Protein AF-A0A7I8JC79-F1 (afdb_monomer_lite)

Structure (mmCIF, N/CA/C/O backbone):
data_AF-A0A7I8JC79-F1
#
_entry.id   AF-A0A7I8JC79-F1
#
loop_
_atom_site.group_PDB
_atom_site.id
_atom_site.type_symbol
_atom_site.label_atom_id
_atom_site.label_alt_id
_atom_site.label_comp_id
_atom_site.label_asym_id
_atom_site.label_entity_id
_atom_site.label_seq_id
_atom_site.pdbx_PDB_ins_code
_atom_site.Cartn_x
_atom_site.Cartn_y
_atom_site.Cartn_z
_atom_site.occupancy
_atom_site.B_iso_or_equiv
_atom_site.auth_seq_id
_atom_site.auth_comp_id
_atom_site.auth_asym_id
_atom_site.auth_atom_id
_atom_site.pdbx_PDB_model_num
ATOM 1 N N . MET A 1 1 ? 18.335 -2.499 -32.752 1.00 65.00 1 MET A N 1
ATOM 2 C CA . MET A 1 1 ? 17.868 -3.362 -31.644 1.00 65.00 1 MET A CA 1
ATOM 3 C C . MET A 1 1 ? 18.474 -2.970 -30.297 1.00 65.00 1 MET A C 1
ATOM 5 O O . MET A 1 1 ? 17.707 -2.729 -29.376 1.00 65.00 1 MET A O 1
ATOM 9 N N . GLU A 1 2 ? 19.796 -2.812 -30.169 1.00 78.06 2 GLU A N 1
ATOM 10 C CA . GLU A 1 2 ? 20.449 -2.473 -28.883 1.00 78.06 2 GLU A CA 1
ATOM 11 C C . GLU A 1 2 ? 19.949 -1.176 -28.234 1.00 78.06 2 GLU A C 1
ATOM 13 O O . GLU A 1 2 ? 19.535 -1.189 -27.081 1.00 78.06 2 GLU A O 1
ATOM 18 N N . ARG A 1 3 ? 19.864 -0.072 -28.988 1.00 81.06 3 ARG A N 1
ATOM 19 C CA . ARG A 1 3 ? 19.396 1.226 -28.461 1.00 81.06 3 ARG A CA 1
ATOM 20 C C . ARG A 1 3 ? 17.990 1.172 -27.844 1.00 81.06 3 ARG A C 1
ATOM 22 O O . ARG A 1 3 ? 17.715 1.868 -26.868 1.00 81.06 3 ARG A O 1
ATOM 29 N N . LEU A 1 4 ? 17.100 0.357 -28.415 1.00 86.31 4 LEU A N 1
ATOM 30 C CA . LEU A 1 4 ? 15.738 0.173 -27.906 1.00 86.31 4 LEU A CA 1
ATOM 31 C C . LEU A 1 4 ? 15.744 -0.644 -26.608 1.00 86.31 4 LEU A C 1
ATOM 33 O O . LEU A 1 4 ? 15.067 -0.270 -25.655 1.00 86.31 4 LEU A O 1
ATOM 37 N N . ASN A 1 5 ? 16.558 -1.701 -26.552 1.00 88.94 5 ASN A N 1
ATOM 38 C CA . ASN A 1 5 ? 16.727 -2.527 -25.359 1.00 88.94 5 ASN A CA 1
ATOM 39 C C . ASN A 1 5 ? 17.328 -1.731 -24.191 1.00 88.94 5 ASN A C 1
ATOM 41 O O . ASN A 1 5 ? 16.823 -1.809 -23.077 1.00 88.94 5 ASN A O 1
ATOM 45 N N . SER A 1 6 ? 18.330 -0.882 -24.443 1.00 92.94 6 SER A N 1
ATOM 46 C CA . SER A 1 6 ? 18.911 -0.012 -23.410 1.00 92.94 6 SER A CA 1
ATOM 47 C C . SER A 1 6 ? 17.897 0.996 -22.857 1.00 92.94 6 SER A C 1
ATOM 49 O O . SER A 1 6 ? 17.842 1.222 -21.649 1.00 92.94 6 SER A O 1
ATOM 51 N N . LYS A 1 7 ? 17.052 1.579 -23.721 1.00 93.06 7 LYS A N 1
ATOM 52 C CA . LYS A 1 7 ? 15.974 2.484 -23.289 1.00 93.06 7 LYS A CA 1
ATOM 53 C C . LYS A 1 7 ? 14.933 1.748 -22.442 1.00 93.06 7 LYS A C 1
ATOM 55 O O . LYS A 1 7 ? 14.512 2.269 -21.411 1.00 93.06 7 LYS A O 1
ATOM 60 N N . LEU A 1 8 ? 14.545 0.546 -22.863 1.00 95.88 8 LEU A N 1
ATOM 61 C CA . LEU A 1 8 ? 13.593 -0.290 -22.137 1.00 95.88 8 LEU A CA 1
ATOM 62 C C . LEU A 1 8 ? 14.152 -0.734 -20.779 1.00 95.88 8 LEU A C 1
ATOM 64 O O . LEU A 1 8 ? 13.440 -0.688 -19.780 1.00 95.88 8 LEU A O 1
ATOM 68 N N . TYR A 1 9 ? 15.431 -1.107 -20.720 1.00 96.62 9 TYR A N 1
ATOM 69 C CA . TYR A 1 9 ? 16.120 -1.448 -19.477 1.00 96.62 9 TYR A CA 1
ATOM 70 C C . TYR A 1 9 ? 16.080 -0.285 -18.483 1.00 96.62 9 TYR A C 1
ATOM 72 O O . TYR A 1 9 ? 15.642 -0.457 -17.348 1.00 96.62 9 TYR A O 1
ATOM 80 N N . LEU A 1 10 ? 16.438 0.922 -18.932 1.00 95.94 10 LEU A N 1
ATOM 81 C CA . LEU A 1 10 ? 16.407 2.112 -18.087 1.00 95.94 10 LEU A CA 1
ATOM 82 C C . LEU A 1 10 ? 14.992 2.399 -17.553 1.00 95.94 10 LEU A C 1
ATOM 84 O O . LEU A 1 10 ? 14.822 2.680 -16.367 1.00 95.94 10 LEU A O 1
ATOM 88 N N . GLN A 1 11 ? 13.968 2.282 -18.404 1.00 97.38 11 GLN A N 1
ATOM 89 C CA . GLN A 1 11 ? 12.570 2.431 -17.987 1.00 97.38 11 GLN A CA 1
ATOM 90 C C . GLN A 1 11 ? 12.157 1.375 -16.957 1.00 97.38 11 GLN A C 1
ATOM 92 O O . GLN A 1 11 ? 11.553 1.724 -15.943 1.00 97.38 11 GLN A O 1
ATOM 97 N N . ASN A 1 12 ? 12.526 0.111 -17.167 1.00 97.69 12 ASN A N 1
ATOM 98 C CA . ASN A 1 12 ? 12.259 -0.958 -16.207 1.00 97.69 12 ASN A CA 1
ATOM 99 C C . ASN A 1 12 ? 12.928 -0.691 -14.854 1.00 97.69 12 ASN A C 1
ATOM 101 O O . ASN A 1 12 ? 12.282 -0.863 -13.823 1.00 97.69 12 ASN A O 1
ATOM 105 N N . CYS A 1 13 ? 14.166 -0.187 -14.829 1.00 97.31 13 CYS A N 1
ATOM 106 C CA . CYS A 1 13 ? 14.825 0.204 -13.581 1.00 97.31 13 CYS A CA 1
ATOM 107 C C . CYS A 1 13 ? 14.039 1.287 -12.825 1.00 97.31 13 CYS A C 1
ATOM 109 O O . CYS A 1 13 ? 13.850 1.177 -11.611 1.00 97.31 13 CYS A O 1
ATOM 111 N N . TYR A 1 14 ? 13.539 2.311 -13.524 1.00 98.19 14 TYR A N 1
ATOM 112 C CA . TYR A 1 14 ? 12.707 3.344 -12.899 1.00 98.19 14 TYR A CA 1
ATOM 113 C C . TYR A 1 14 ? 11.389 2.782 -12.360 1.00 98.19 14 TYR A C 1
ATOM 115 O O . TYR A 1 14 ? 11.022 3.077 -11.222 1.00 98.19 14 TYR A O 1
ATOM 123 N N . ILE A 1 15 ? 10.712 1.932 -13.137 1.00 98.38 15 ILE A N 1
ATOM 124 C CA . ILE A 1 15 ? 9.467 1.271 -12.726 1.00 98.38 15 ILE A CA 1
ATOM 125 C C . ILE A 1 15 ? 9.699 0.410 -11.480 1.00 98.38 15 ILE A C 1
ATOM 127 O O . ILE A 1 15 ? 8.912 0.461 -10.538 1.00 98.38 15 ILE A O 1
ATOM 131 N N . MET A 1 16 ? 10.793 -0.354 -11.431 1.00 98.38 16 MET A N 1
ATOM 132 C CA . MET A 1 16 ? 11.136 -1.180 -10.271 1.00 98.38 16 MET A CA 1
ATOM 133 C C . MET A 1 16 ? 11.369 -0.342 -9.013 1.00 98.38 16 MET A C 1
ATOM 135 O O . MET A 1 16 ? 10.823 -0.666 -7.956 1.00 98.38 16 MET A O 1
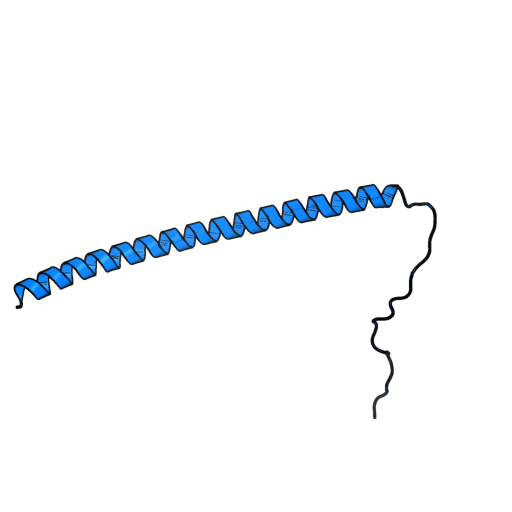ATOM 139 N N . LYS A 1 17 ? 12.121 0.757 -9.129 1.00 98.00 17 LYS A N 1
ATOM 140 C CA . LYS A 1 17 ? 12.375 1.669 -8.007 1.00 98.00 17 LYS A CA 1
ATOM 141 C C . LYS A 1 17 ? 11.077 2.273 -7.470 1.00 98.00 17 LYS A C 1
ATOM 143 O O . LYS A 1 17 ? 10.869 2.345 -6.259 1.00 98.00 17 LYS A O 1
ATOM 148 N N . GLU A 1 18 ? 10.187 2.677 -8.369 1.00 98.38 18 GLU A N 1
ATOM 149 C CA . GLU A 1 18 ? 8.900 3.251 -7.990 1.00 98.38 18 GLU A CA 1
ATOM 150 C C . GLU A 1 18 ? 7.965 2.207 -7.365 1.00 98.38 18 GLU A C 1
ATOM 152 O O . GLU A 1 18 ? 7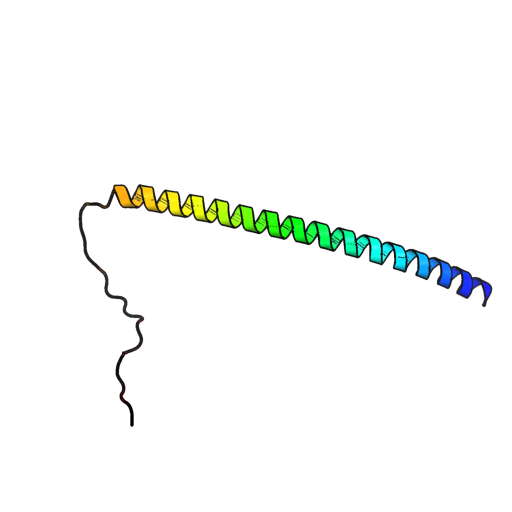.331 2.475 -6.343 1.00 98.38 18 GLU A O 1
ATOM 157 N N . ASN A 1 19 ? 7.948 0.980 -7.891 1.00 98.38 19 ASN A N 1
ATOM 158 C CA . ASN A 1 19 ? 7.211 -0.135 -7.300 1.00 98.38 19 ASN A CA 1
ATOM 159 C C . ASN A 1 19 ? 7.663 -0.429 -5.866 1.00 98.38 19 ASN A C 1
ATOM 161 O O . ASN A 1 19 ? 6.827 -0.658 -4.991 1.00 98.38 19 ASN A O 1
ATOM 165 N N . GLU A 1 20 ? 8.967 -0.400 -5.593 1.00 98.31 20 GLU A N 1
ATOM 166 C CA . GLU A 1 20 ? 9.483 -0.580 -4.235 1.00 98.31 20 GLU A CA 1
ATOM 167 C C . GLU A 1 20 ? 9.011 0.548 -3.303 1.00 98.31 20 GLU A C 1
ATOM 169 O O . GLU A 1 20 ? 8.539 0.299 -2.189 1.00 98.31 20 GLU A O 1
ATOM 174 N N . ARG A 1 21 ? 9.059 1.798 -3.781 1.00 98.44 21 ARG A N 1
ATOM 175 C CA . ARG A 1 21 ? 8.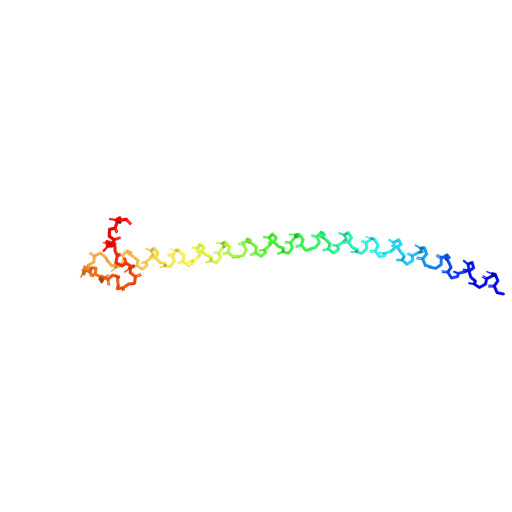565 2.969 -3.046 1.00 98.44 21 ARG A CA 1
ATOM 176 C C . ARG A 1 21 ? 7.074 2.845 -2.715 1.00 98.44 21 ARG A C 1
ATOM 178 O O . ARG A 1 21 ? 6.658 3.198 -1.610 1.00 98.44 21 ARG A O 1
ATOM 185 N N . LEU A 1 22 ? 6.267 2.361 -3.658 1.00 98.62 22 LEU A N 1
ATOM 186 C CA . LEU A 1 22 ? 4.831 2.139 -3.472 1.00 98.62 22 LEU A CA 1
ATOM 187 C C . LEU A 1 22 ? 4.554 1.011 -2.473 1.00 98.62 22 LEU A C 1
ATOM 189 O O . LEU A 1 22 ? 3.724 1.194 -1.586 1.00 98.62 22 LEU A O 1
ATOM 193 N N . ARG A 1 23 ? 5.295 -0.105 -2.542 1.00 98.56 23 ARG A N 1
ATOM 194 C CA . ARG A 1 23 ? 5.175 -1.220 -1.583 1.00 98.56 23 ARG A CA 1
ATOM 195 C C . ARG A 1 23 ? 5.426 -0.769 -0.145 1.00 98.56 23 ARG A C 1
ATOM 197 O O . ARG A 1 23 ? 4.657 -1.131 0.740 1.00 98.56 23 ARG A O 1
ATOM 204 N N . LYS A 1 24 ? 6.442 0.071 0.085 1.00 98.25 24 LYS A N 1
ATOM 205 C CA . LYS A 1 24 ? 6.733 0.631 1.419 1.00 98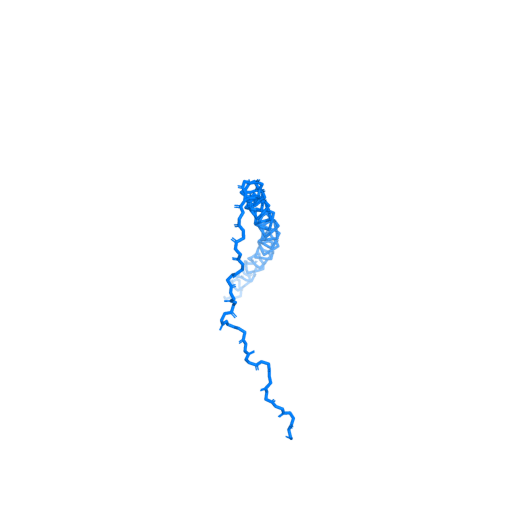.25 24 LYS A CA 1
ATOM 206 C C . LYS A 1 24 ? 5.587 1.498 1.944 1.00 98.25 24 LYS A C 1
ATOM 208 O O . LYS A 1 24 ? 5.178 1.337 3.089 1.00 98.25 24 LYS A O 1
ATOM 213 N N . LYS A 1 25 ? 5.025 2.375 1.101 1.00 98.06 25 LYS A N 1
ATOM 214 C CA . LYS A 1 25 ? 3.867 3.202 1.486 1.00 98.06 25 LYS A CA 1
ATOM 215 C C . LYS A 1 25 ? 2.627 2.359 1.782 1.00 98.06 25 LYS A C 1
ATOM 217 O O . LYS A 1 25 ? 1.956 2.611 2.774 1.00 98.06 25 LYS A O 1
ATOM 222 N N . ALA A 1 26 ? 2.344 1.354 0.955 1.00 98.00 26 ALA A N 1
ATOM 223 C CA . ALA A 1 26 ? 1.214 0.455 1.166 1.00 98.00 26 ALA A CA 1
ATOM 224 C C . ALA A 1 26 ? 1.349 -0.341 2.474 1.00 98.00 26 ALA A C 1
ATOM 226 O O . ALA A 1 26 ? 0.365 -0.500 3.190 1.00 98.00 26 ALA A O 1
ATOM 227 N N . ALA A 1 27 ? 2.560 -0.797 2.811 1.00 98.12 27 ALA A N 1
ATOM 228 C CA . ALA A 1 27 ? 2.820 -1.494 4.068 1.00 98.12 27 ALA A CA 1
ATOM 229 C C . ALA A 1 27 ? 2.539 -0.606 5.291 1.00 98.12 27 ALA A C 1
ATOM 231 O O . ALA A 1 27 ? 1.841 -1.041 6.204 1.00 98.12 27 ALA A O 1
ATOM 232 N N . LEU A 1 28 ? 3.019 0.642 5.275 1.00 98.06 28 LEU A N 1
ATOM 233 C CA . LEU A 1 28 ? 2.786 1.604 6.356 1.00 98.06 28 LEU A CA 1
ATOM 234 C C . LEU A 1 28 ? 1.295 1.938 6.505 1.00 98.06 28 LEU A C 1
ATOM 236 O O . LEU A 1 28 ? 0.748 1.822 7.596 1.00 98.06 28 LEU A O 1
ATOM 240 N N . LEU A 1 29 ? 0.611 2.238 5.397 1.00 98.12 29 LEU A N 1
ATOM 241 C CA . LEU A 1 29 ? -0.832 2.497 5.413 1.00 98.12 29 LEU A CA 1
ATOM 242 C C . LEU A 1 29 ? -1.627 1.297 5.935 1.00 98.12 29 LEU A C 1
ATOM 244 O O . LEU A 1 29 ? -2.577 1.470 6.689 1.00 98.12 29 LEU A O 1
ATOM 248 N N . ASN A 1 30 ? -1.250 0.073 5.557 1.00 98.00 30 ASN A N 1
ATOM 249 C CA . ASN A 1 30 ? -1.915 -1.134 6.042 1.00 98.00 30 ASN A CA 1
ATOM 250 C C . ASN A 1 30 ? -1.701 -1.336 7.552 1.00 98.00 30 ASN A C 1
ATOM 252 O O . ASN A 1 30 ? -2.630 -1.734 8.250 1.00 98.00 30 ASN A O 1
ATOM 256 N N . GLN A 1 31 ? -0.506 -1.033 8.064 1.00 98.25 31 GLN A N 1
ATOM 257 C CA . GLN A 1 31 ? -0.220 -1.075 9.499 1.00 98.25 31 GLN A CA 1
ATOM 258 C C . GLN A 1 31 ? -1.095 -0.080 10.272 1.00 98.25 31 GLN A C 1
ATOM 260 O O . GLN A 1 31 ? -1.715 -0.454 11.268 1.00 98.25 31 GLN A O 1
ATOM 265 N N . GLU A 1 32 ? -1.192 1.161 9.793 1.00 97.81 32 GLU A N 1
ATOM 266 C CA . GLU A 1 32 ? -2.056 2.186 10.388 1.00 97.81 32 GLU A CA 1
ATOM 267 C C . GLU A 1 32 ? -3.528 1.759 10.359 1.00 97.81 32 GLU A C 1
ATOM 269 O O . GLU A 1 32 ? -4.220 1.835 11.374 1.00 97.81 32 GLU A O 1
ATOM 274 N N . ASN A 1 33 ? -3.998 1.221 9.231 1.00 97.56 33 ASN A N 1
ATOM 275 C CA . ASN A 1 33 ? -5.376 0.751 9.098 1.00 97.56 33 ASN A CA 1
ATOM 276 C C . ASN A 1 33 ? -5.693 -0.398 10.068 1.00 97.56 33 ASN A C 1
ATOM 278 O O . ASN A 1 33 ? -6.765 -0.430 10.670 1.00 97.56 33 ASN A O 1
ATOM 282 N N . GLN A 1 34 ? -4.758 -1.334 10.257 1.00 98.06 34 GLN A N 1
ATOM 283 C CA . GLN A 1 34 ? -4.914 -2.420 11.227 1.00 98.06 34 GLN A CA 1
ATOM 284 C C . GLN A 1 34 ? -4.964 -1.904 12.669 1.00 98.06 34 GLN A C 1
ATOM 286 O O . GLN A 1 34 ? -5.791 -2.377 13.452 1.00 98.06 34 GLN A O 1
ATOM 291 N N . ALA A 1 35 ? -4.124 -0.924 13.016 1.00 96.88 35 ALA A N 1
ATOM 292 C CA . ALA A 1 35 ? -4.131 -0.303 14.337 1.00 96.88 35 ALA A CA 1
ATOM 293 C C . ALA A 1 35 ? -5.467 0.404 14.617 1.00 96.88 35 ALA A C 1
ATOM 295 O O . ALA A 1 35 ? -6.105 0.132 15.636 1.00 96.88 35 ALA A O 1
ATOM 296 N N . LEU A 1 36 ? -5.940 1.224 13.673 1.00 97.75 36 LEU A N 1
ATOM 297 C CA . LEU A 1 36 ? -7.228 1.916 13.770 1.00 97.75 36 LEU A CA 1
ATOM 298 C C . LEU A 1 36 ? -8.399 0.933 13.878 1.00 97.75 36 LEU A C 1
ATOM 300 O O . LEU A 1 36 ? -9.286 1.104 14.714 1.00 97.75 36 LEU A O 1
ATOM 304 N N . LEU A 1 37 ? -8.396 -0.135 13.075 1.00 97.19 37 LEU A N 1
ATOM 305 C CA . LEU A 1 37 ? -9.441 -1.154 13.124 1.00 97.19 37 LEU A CA 1
ATOM 306 C C . LEU A 1 37 ? -9.464 -1.886 14.473 1.00 97.19 37 LEU A C 1
ATOM 308 O O . LEU A 1 37 ? -10.541 -2.168 15.001 1.00 97.19 37 LEU A O 1
ATOM 312 N N . SER A 1 38 ? -8.293 -2.198 15.033 1.00 95.81 38 SER A N 1
ATOM 313 C CA . SER A 1 38 ? -8.172 -2.801 16.364 1.00 95.81 38 SER A CA 1
ATOM 314 C C . SER A 1 38 ? -8.734 -1.878 17.447 1.00 95.81 38 SER A C 1
ATOM 316 O O . SER A 1 38 ? -9.543 -2.302 18.275 1.00 95.81 38 SER A O 1
ATOM 318 N N . GLU A 1 39 ? -8.386 -0.592 17.390 1.00 96.00 39 GLU A N 1
ATOM 319 C CA . GLU A 1 39 ? -8.880 0.414 18.326 1.00 96.00 39 GLU A CA 1
ATOM 320 C C . GLU A 1 39 ? -10.407 0.559 18.256 1.00 96.00 39 GLU A C 1
ATOM 322 O O . GLU A 1 39 ? -11.083 0.550 19.288 1.00 96.00 39 GLU A O 1
ATOM 327 N N . LEU A 1 40 ? -10.974 0.631 17.049 1.00 95.81 40 LEU A N 1
ATOM 328 C CA . LEU A 1 40 ? -12.422 0.707 16.854 1.00 95.81 40 LEU A CA 1
ATOM 329 C C . LEU A 1 40 ? -13.138 -0.533 17.395 1.00 95.81 40 LEU A C 1
ATOM 331 O O . LEU A 1 40 ? -14.134 -0.401 18.108 1.00 95.81 40 LEU A O 1
ATOM 335 N N . LYS A 1 41 ? -12.614 -1.734 17.121 1.00 94.44 41 LYS A N 1
ATOM 336 C CA . LYS A 1 41 ? -13.158 -2.987 17.668 1.00 94.44 41 LYS A CA 1
ATOM 337 C C . LYS A 1 41 ? -13.122 -2.995 19.195 1.00 94.44 41 LYS A C 1
ATOM 339 O O . LYS A 1 41 ? -14.108 -3.372 19.824 1.00 94.44 41 LYS A O 1
ATOM 344 N N . GLN A 1 42 ? -12.026 -2.536 19.800 1.00 94.12 42 GLN A N 1
ATOM 345 C CA . GLN A 1 42 ? -11.907 -2.439 21.253 1.00 94.12 42 GLN A CA 1
ATOM 346 C C . GLN A 1 42 ? -12.913 -1.437 21.839 1.00 94.12 42 GLN A C 1
ATOM 348 O O . GLN A 1 42 ? -13.553 -1.729 22.850 1.00 94.12 42 GLN A O 1
ATOM 353 N N . ARG A 1 43 ? -13.065 -0.259 21.221 1.00 93.38 43 ARG A N 1
ATOM 354 C CA . ARG A 1 43 ? -14.028 0.769 21.645 1.00 93.38 43 ARG A CA 1
ATOM 355 C C . ARG A 1 43 ? -15.467 0.255 21.555 1.00 93.38 43 ARG A C 1
ATOM 357 O O . ARG A 1 43 ? -16.228 0.446 22.500 1.00 93.38 43 ARG A O 1
ATOM 364 N N . LEU A 1 44 ? -15.812 -0.452 20.478 1.00 91.06 44 LEU A N 1
ATOM 365 C CA . LEU A 1 44 ? -17.132 -1.061 20.313 1.00 91.06 44 LEU A CA 1
ATOM 366 C C . LEU A 1 44 ? -17.392 -2.159 21.354 1.00 91.06 44 LEU A C 1
ATOM 368 O O . LEU A 1 44 ? -18.445 -2.157 21.985 1.00 91.06 44 LEU A O 1
ATOM 372 N N . GLY A 1 45 ? -16.422 -3.046 21.597 1.00 88.69 45 GLY A N 1
ATOM 373 C CA . GLY A 1 45 ? -16.542 -4.080 22.629 1.00 88.69 45 GLY A CA 1
ATOM 374 C C . GLY A 1 45 ? -16.723 -3.495 24.036 1.00 88.69 45 GLY A C 1
ATOM 375 O O . GLY A 1 45 ? -17.559 -3.968 24.803 1.00 88.69 45 GLY A O 1
ATOM 376 N N . LYS A 1 46 ? -16.003 -2.413 24.367 1.00 85.75 46 LYS A N 1
ATOM 377 C CA . LYS A 1 46 ? -16.182 -1.683 25.636 1.00 85.75 46 LYS A CA 1
ATOM 378 C C . LYS A 1 46 ? -17.576 -1.062 25.755 1.00 85.75 46 LYS A C 1
ATOM 380 O O . LYS A 1 46 ? -18.184 -1.172 26.816 1.00 85.75 46 LYS A O 1
ATOM 385 N N . ALA A 1 47 ? -18.095 -0.457 24.686 1.00 81.25 47 ALA A N 1
ATOM 386 C CA . ALA A 1 47 ? -19.449 0.098 24.673 1.00 81.25 47 ALA A CA 1
ATOM 387 C C . ALA A 1 47 ? -20.515 -0.992 24.900 1.00 81.25 47 ALA A C 1
ATOM 389 O O . ALA A 1 47 ? -21.416 -0.817 25.719 1.00 81.25 47 ALA A O 1
ATOM 390 N N . GLN A 1 48 ? -20.363 -2.158 24.260 1.00 76.44 48 GLN A N 1
ATOM 391 C CA . GLN A 1 48 ? -21.251 -3.308 24.464 1.00 76.44 48 GLN A CA 1
ATOM 392 C C . GLN A 1 48 ? -21.186 -3.849 25.904 1.00 76.44 48 GLN A C 1
ATOM 394 O O . GLN A 1 48 ? -22.223 -4.126 26.508 1.00 76.44 48 GLN A O 1
ATOM 399 N N . ALA A 1 49 ? -19.990 -3.938 26.493 1.00 72.94 49 ALA A N 1
ATOM 400 C CA . ALA A 1 49 ? -19.819 -4.358 27.886 1.00 72.94 49 ALA A CA 1
ATOM 401 C C . ALA A 1 49 ? -20.442 -3.365 28.889 1.00 72.94 49 ALA A C 1
ATOM 403 O O . ALA A 1 49 ? -21.006 -3.777 29.901 1.00 72.94 49 ALA A O 1
ATOM 404 N N . GLN A 1 50 ? -20.401 -2.060 28.603 1.00 68.1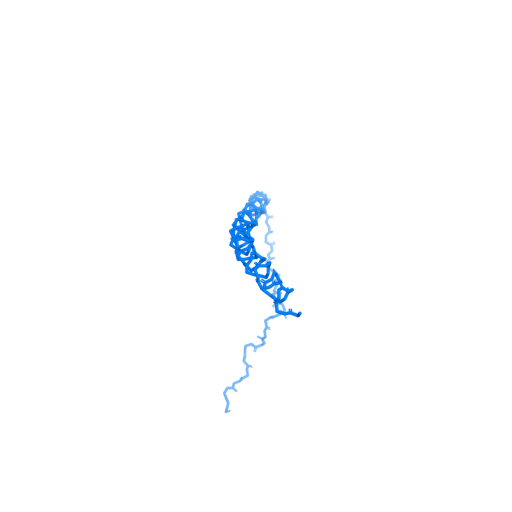2 50 GLN A N 1
ATOM 405 C CA . GLN A 1 50 ? -21.044 -1.026 29.428 1.00 68.12 50 GLN A CA 1
ATOM 406 C C . GLN A 1 50 ? -22.583 -1.078 29.346 1.00 68.12 50 GLN A C 1
ATOM 408 O O . GLN A 1 50 ? -23.262 -0.864 30.355 1.00 68.12 50 GLN A O 1
ATOM 413 N N . GLN A 1 51 ? -23.149 -1.438 28.188 1.00 60.72 51 GLN A N 1
ATOM 414 C CA . GLN A 1 51 ? -24.586 -1.719 28.057 1.00 60.72 51 GLN A CA 1
ATOM 415 C C . GLN A 1 51 ? -25.008 -2.965 28.857 1.00 60.72 51 GLN A C 1
ATOM 417 O O . GLN A 1 51 ? -26.051 -2.957 29.508 1.00 60.72 51 GLN A O 1
ATOM 422 N N . ALA A 1 52 ? -24.187 -4.019 28.874 1.00 59.25 52 ALA A N 1
ATOM 423 C CA . ALA A 1 52 ? -24.460 -5.209 29.683 1.00 59.25 52 ALA A CA 1
ATOM 424 C C . ALA A 1 52 ? -24.384 -4.918 31.194 1.00 59.25 52 ALA A C 1
ATOM 426 O O . ALA A 1 52 ? -25.190 -5.437 31.965 1.00 59.25 52 ALA A O 1
ATOM 427 N N . HIS A 1 53 ? -23.462 -4.050 31.627 1.00 55.47 53 HIS A N 1
ATOM 428 C CA . HIS A 1 53 ? -23.313 -3.727 33.046 1.00 55.47 53 HIS A CA 1
ATOM 429 C C . HIS A 1 53 ? -24.471 -2.875 33.594 1.00 55.47 53 HIS A C 1
ATOM 431 O O . HIS A 1 53 ? -24.877 -3.083 34.735 1.00 55.47 53 HIS A O 1
ATOM 437 N N . THR A 1 54 ? -25.042 -1.979 32.777 1.00 55.22 54 THR A N 1
ATOM 438 C CA . THR A 1 54 ? -26.245 -1.196 33.129 1.00 55.22 54 THR A CA 1
ATOM 439 C C . THR A 1 54 ? -27.527 -2.035 33.096 1.00 55.22 54 THR A C 1
ATOM 441 O O . THR A 1 54 ? -28.413 -1.822 33.920 1.00 55.22 54 THR A O 1
ATOM 444 N N . ALA A 1 55 ? -27.611 -3.046 32.224 1.00 50.75 55 ALA A N 1
ATOM 445 C CA . ALA A 1 55 ? -28.695 -4.030 32.254 1.00 50.75 55 ALA A CA 1
ATOM 446 C C . ALA A 1 55 ? -28.627 -4.951 33.492 1.00 50.75 55 ALA A C 1
ATOM 448 O O . ALA A 1 55 ? -29.665 -5.280 34.065 1.00 50.75 55 ALA A O 1
ATOM 449 N N . ALA A 1 56 ? -27.422 -5.312 33.953 1.00 49.19 56 ALA A N 1
ATOM 450 C CA . ALA A 1 56 ? -27.218 -6.177 35.119 1.00 49.19 56 ALA A CA 1
ATOM 451 C C . ALA A 1 56 ? -27.569 -5.514 36.468 1.00 49.19 56 ALA A C 1
ATOM 453 O O . ALA A 1 56 ? -27.917 -6.208 37.423 1.00 49.19 56 ALA A O 1
ATOM 454 N N . THR A 1 57 ? -27.523 -4.180 36.575 1.00 46.81 57 THR A N 1
ATOM 455 C CA . THR A 1 57 ? -27.944 -3.476 37.804 1.00 46.81 57 THR A CA 1
ATOM 456 C C . THR A 1 57 ? -29.467 -3.500 37.994 1.00 46.81 57 THR A C 1
ATOM 458 O O . THR A 1 57 ? -29.941 -3.451 39.126 1.00 46.81 57 THR A O 1
ATOM 461 N N . ASN A 1 58 ? -30.242 -3.680 36.917 1.00 50.09 58 ASN A N 1
ATOM 462 C CA . ASN A 1 58 ? -31.705 -3.792 36.982 1.00 50.09 58 ASN A CA 1
ATOM 463 C C . ASN A 1 58 ? -32.205 -5.236 37.189 1.00 50.09 58 ASN A C 1
ATOM 465 O O . ASN A 1 58 ? -33.404 -5.449 37.352 1.00 50.09 58 ASN A O 1
ATOM 469 N N . SER A 1 59 ? -31.310 -6.230 37.227 1.00 46.69 59 SER A N 1
ATOM 470 C CA . SER A 1 59 ? -31.642 -7.655 37.375 1.00 46.69 59 SER A CA 1
ATOM 471 C C . SER A 1 59 ? -31.208 -8.247 38.723 1.00 46.69 59 SER A C 1
ATOM 473 O O . SER A 1 59 ? -30.917 -9.436 38.818 1.00 46.69 59 SER A O 1
ATOM 475 N N . ALA A 1 60 ? -31.179 -7.445 39.792 1.00 44.72 60 ALA A N 1
ATOM 476 C CA . ALA A 1 60 ? -31.022 -7.943 41.166 1.00 44.72 60 ALA A CA 1
ATOM 477 C C . ALA A 1 60 ? -32.337 -8.494 41.764 1.00 44.72 60 ALA A C 1
ATOM 479 O O . ALA A 1 60 ? -32.427 -8.731 42.967 1.00 44.72 60 ALA A O 1
ATOM 480 N N . THR A 1 61 ? -33.366 -8.729 40.940 1.00 51.78 61 THR A N 1
ATOM 481 C CA . THR A 1 61 ? -34.545 -9.505 41.338 1.00 51.78 61 THR A CA 1
ATOM 482 C C . THR A 1 61 ? -34.796 -10.664 40.364 1.00 51.78 61 THR A C 1
ATOM 484 O O . THR A 1 61 ? -35.343 -10.487 39.283 1.00 51.78 61 THR A O 1
ATOM 487 N N . ARG A 1 62 ? -34.474 -11.870 40.863 1.00 44.34 62 ARG A N 1
ATOM 488 C CA . ARG A 1 62 ? -34.987 -13.214 40.504 1.00 44.34 62 ARG A CA 1
ATOM 489 C C . ARG A 1 62 ? -34.174 -14.056 39.494 1.00 44.34 62 ARG A C 1
ATOM 491 O O . ARG A 1 62 ? -34.226 -13.874 38.287 1.00 44.34 62 ARG A O 1
ATOM 498 N N . SER A 1 63 ? -33.485 -15.042 40.079 1.00 42.62 63 SER A N 1
ATOM 499 C CA . SER A 1 63 ? -32.918 -16.310 39.562 1.00 42.62 63 SER A CA 1
ATOM 500 C C . SER A 1 63 ? -33.957 -17.196 38.815 1.00 42.62 63 SER A C 1
ATOM 502 O O . SER A 1 63 ? -35.138 -16.852 38.896 1.00 42.62 63 SER A O 1
ATOM 504 N N . PRO A 1 64 ? -33.622 -18.370 38.203 1.00 56.09 64 PRO A N 1
ATOM 505 C CA . PRO A 1 64 ? -32.391 -19.178 38.305 1.00 56.09 64 PRO A CA 1
ATOM 506 C C . PRO A 1 64 ? -31.811 -19.730 36.973 1.00 56.09 64 PRO A C 1
ATOM 508 O O . PRO A 1 64 ? -32.301 -19.468 35.881 1.00 56.09 64 PRO A O 1
ATOM 511 N N . ALA A 1 65 ? -30.709 -20.475 37.102 1.00 56.34 65 ALA A N 1
ATOM 512 C CA . ALA A 1 65 ? -29.895 -21.060 36.040 1.00 56.34 65 ALA A CA 1
ATOM 513 C C . ALA A 1 65 ? -30.660 -22.002 35.091 1.00 56.34 65 ALA A C 1
ATOM 515 O O . ALA A 1 65 ? -31.380 -22.898 35.531 1.00 56.34 65 ALA A O 1
ATOM 516 N N . ILE A 1 66 ? -30.419 -21.835 33.790 1.00 58.00 66 ILE A N 1
ATOM 517 C CA . ILE A 1 66 ? -30.798 -22.783 32.736 1.00 58.00 66 ILE A CA 1
ATOM 518 C C . ILE A 1 66 ? -29.610 -23.747 32.558 1.00 58.00 66 ILE A C 1
ATOM 520 O O . ILE A 1 66 ? -28.501 -23.261 32.325 1.00 58.00 66 ILE A O 1
ATOM 524 N N . PRO A 1 67 ? -29.781 -25.077 32.690 1.00 62.84 67 PRO A N 1
ATOM 525 C CA . PRO A 1 67 ? -28.692 -26.028 32.471 1.00 62.84 67 PRO A CA 1
ATOM 526 C C . PRO A 1 67 ? -28.248 -26.043 31.001 1.00 62.84 67 PRO A C 1
ATOM 528 O O . PRO A 1 67 ? -29.083 -26.120 30.100 1.00 62.84 67 PRO A O 1
ATOM 531 N N . ASP A 1 68 ? -26.936 -25.988 30.767 1.00 66.12 68 ASP A N 1
ATOM 532 C CA . ASP A 1 68 ? -26.325 -26.094 29.438 1.00 66.12 68 ASP A CA 1
ATOM 533 C C . ASP A 1 68 ? -26.351 -27.552 28.941 1.00 66.12 68 ASP A C 1
ATOM 535 O O . ASP A 1 68 ? -25.641 -28.421 29.452 1.00 66.12 68 ASP A O 1
ATOM 539 N N . LEU A 1 69 ? -27.192 -27.814 27.937 1.00 62.50 69 LEU A N 1
ATOM 540 C CA . LEU A 1 69 ? -27.379 -29.119 27.291 1.00 62.50 69 LEU A CA 1
ATOM 541 C C . LEU A 1 69 ? -26.257 -29.486 26.300 1.00 62.50 69 LEU A C 1
ATOM 543 O O . LEU A 1 69 ? -26.332 -30.547 25.685 1.00 62.50 69 LEU A O 1
ATOM 547 N N . ASN A 1 70 ? -25.238 -28.638 26.118 1.00 59.38 70 ASN A N 1
ATOM 548 C CA . ASN A 1 70 ? -24.177 -28.845 25.127 1.00 59.38 70 ASN A CA 1
ATOM 549 C C . ASN A 1 70 ? -22.813 -29.232 25.731 1.00 59.38 70 ASN A C 1
ATOM 551 O O . ASN A 1 70 ? -21.783 -29.161 25.058 1.00 59.38 70 ASN A O 1
ATOM 555 N N . SER A 1 71 ? -22.782 -29.665 26.993 1.00 63.09 71 SER A N 1
ATOM 556 C CA . SER A 1 71 ? -21.586 -30.299 27.553 1.00 63.09 71 SER A CA 1
ATOM 557 C C . SER A 1 71 ? -21.507 -31.766 27.095 1.00 63.09 71 SER A C 1
ATOM 559 O O . SER A 1 71 ? -22.498 -32.494 27.202 1.00 63.09 71 SER A O 1
ATOM 561 N N . PRO A 1 72 ? -20.364 -32.236 26.552 1.00 59.78 72 PRO A N 1
ATOM 562 C CA . PRO A 1 72 ? -20.207 -33.649 26.234 1.00 59.78 72 PRO A CA 1
ATOM 563 C C . PRO A 1 72 ? -20.258 -34.463 27.537 1.00 59.78 72 PRO A C 1
ATOM 565 O O . PRO A 1 72 ? -19.771 -33.980 28.565 1.00 59.78 72 PRO A O 1
ATOM 568 N N . PRO A 1 73 ? -20.823 -35.685 27.528 1.00 53.50 73 PRO A N 1
ATOM 569 C CA . PRO A 1 73 ? -20.927 -36.497 28.731 1.00 53.50 73 PRO A CA 1
ATOM 570 C C . PRO A 1 73 ? -19.527 -36.773 29.289 1.00 53.50 73 PRO A C 1
ATOM 572 O O . PRO A 1 73 ? -18.715 -37.475 28.686 1.00 53.50 73 PRO A O 1
ATOM 575 N N . SER A 1 74 ? -19.234 -36.193 30.452 1.00 60.78 74 SER A N 1
ATOM 576 C CA . SER A 1 74 ? -18.054 -36.523 31.237 1.00 60.78 74 SER A CA 1
ATOM 577 C C . SER A 1 74 ? -18.248 -37.919 31.821 1.00 60.78 74 SER A C 1
ATOM 579 O O . SER A 1 74 ? -18.965 -38.077 32.808 1.00 60.78 74 SER A O 1
ATOM 581 N N . GLY A 1 75 ? -17.632 -38.923 31.200 1.00 57.91 75 GLY A N 1
ATOM 582 C CA . GLY A 1 75 ? -17.603 -40.287 31.724 1.00 57.91 75 GLY A CA 1
ATOM 583 C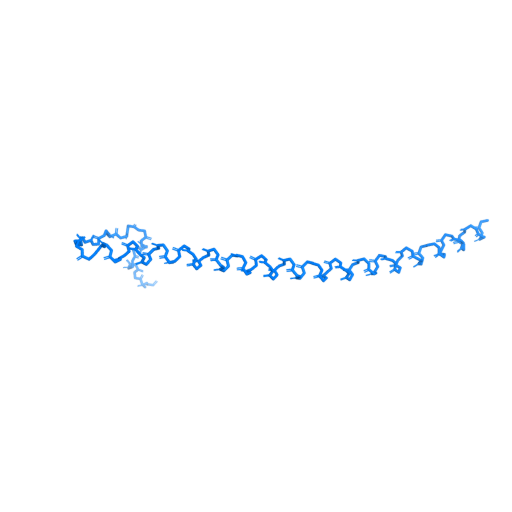 C . GLY A 1 75 ? -17.922 -41.340 30.673 1.00 57.91 75 GLY A C 1
ATOM 584 O O . GLY A 1 75 ? -19.033 -41.855 30.622 1.00 57.91 75 GLY A O 1
ATOM 585 N N . ILE A 1 76 ? -16.922 -41.704 29.875 1.00 54.03 76 ILE A N 1
ATOM 586 C CA . ILE A 1 76 ? -16.748 -43.108 29.504 1.00 54.03 76 ILE A CA 1
ATOM 587 C C . ILE A 1 76 ? -15.287 -43.446 29.745 1.00 54.03 76 ILE A C 1
ATOM 589 O O . ILE A 1 76 ? -14.374 -42.813 29.214 1.00 54.03 76 ILE A O 1
ATOM 593 N N . ASP A 1 77 ? -15.130 -44.363 30.682 1.00 48.12 77 ASP A N 1
ATOM 594 C CA . ASP A 1 77 ? -13.917 -44.741 31.363 1.00 48.12 77 ASP A CA 1
ATOM 595 C C . ASP A 1 77 ? -12.810 -45.261 30.448 1.00 48.12 77 ASP A C 1
ATOM 597 O O . ASP A 1 77 ? -13.035 -45.886 29.412 1.00 48.12 77 ASP A O 1
ATOM 601 N N . LYS A 1 78 ? -11.587 -45.039 30.938 1.00 48.03 78 LYS A N 1
ATOM 602 C CA . LYS A 1 78 ? -10.425 -45.899 30.723 1.00 48.03 78 LYS A CA 1
ATOM 603 C C . LYS A 1 78 ? -10.825 -47.376 30.618 1.00 48.03 78 LYS A C 1
ATOM 605 O O . LYS A 1 78 ? -11.313 -47.937 31.598 1.00 48.03 78 LYS A O 1
ATOM 610 N N . LEU A 1 79 ? -10.444 -48.003 29.510 1.00 47.31 79 LEU A N 1
ATOM 611 C CA . LEU A 1 79 ? -9.873 -49.350 29.474 1.00 47.31 79 LEU A CA 1
ATOM 612 C C . LEU A 1 79 ? -8.762 -49.382 28.426 1.00 47.31 79 LEU A C 1
ATOM 614 O O . LEU A 1 79 ? -9.033 -48.972 27.276 1.00 47.31 79 LEU A O 1
#

Foldseek 3Di:
DVVVVVVVVVVVVVVVVVVVVVVVVVVVVVVVVVVVVVVVVVVVVVVVVVVVVVVVVVPPDDDDDDDDPPDDDDDDDDD

Radius of gyration: 30.34 Å; chains: 1; bounding box: 55×53×73 Å

Secondary structure (DSSP, 8-state):
-HHHHHHHHHHHHHHHHHHHHHHHHHHHHHHHHHHHHHHHHHHHHHHHHHHHHHHHHTT-S---PPP-TTS--S-----

Organism: Spirodela intermedia (NCBI:txid51605)

InterPro domains:
  IPR039312 Protein LITTLE ZIPPER [PTHR33601] (1-55)

Sequence (79 aa):
MERLNSKLYLQNCYIMKENERLRKKAALLNQENQALLSELKQRLGKAQAQQAHTAATNSATRSPAIPDLNSPPSGIDKL

pLDDT: mean 78.8, std 20.25, range [42.62, 98.62]